Protein AF-A0A8S3INF6-F1 (afdb_monomer)

Mean predicted aligned error: 15.7 Å

Organism: NCBI:txid392030

Secondary structure (DSSP, 8-state):
-TTTTSS-EEEETTTTEEEE-PPPHHHHHHHHHHHHHHHHHHHHHHHHHH-HHHHHHHHHHHHHHHHHHGGG--------------PPPP--

Structure (mmCIF, N/CA/C/O backbone):
data_AF-A0A8S3INF6-F1
#
_entry.id   AF-A0A8S3INF6-F1
#
loop_
_atom_site.group_PDB
_atom_site.id
_atom_site.type_symbol
_atom_site.label_atom_id
_atom_site.label_alt_id
_atom_site.label_comp_id
_atom_site.label_asym_id
_atom_site.label_entity_id
_atom_site.label_seq_id
_atom_site.pdbx_PDB_ins_code
_atom_site.Cartn_x
_atom_site.Cartn_y
_atom_site.Cartn_z
_atom_site.occupancy
_atom_site.B_iso_or_equiv
_atom_site.auth_seq_id
_atom_site.auth_comp_id
_atom_site.auth_asym_id
_atom_site.auth_atom_id
_atom_site.pdbx_PDB_model_num
ATOM 1 N N . MET A 1 1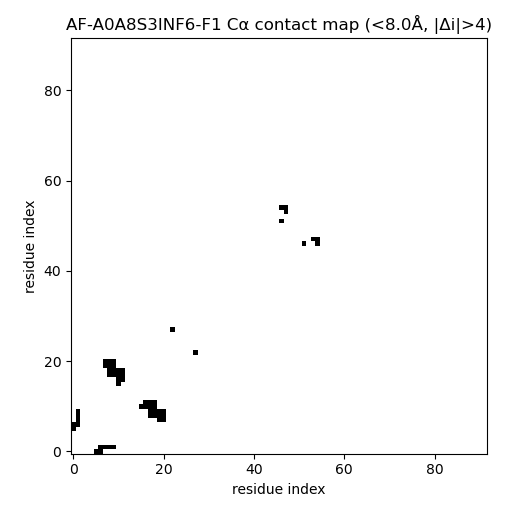 ? -22.400 -10.425 18.018 1.00 82.44 1 MET A N 1
ATOM 2 C CA . MET A 1 1 ? -21.240 -9.983 17.194 1.00 82.44 1 MET A CA 1
ATOM 3 C C . MET A 1 1 ? -20.114 -9.403 18.050 1.00 82.44 1 MET A C 1
ATOM 5 O O . MET A 1 1 ? -19.118 -10.091 18.207 1.00 82.44 1 MET A O 1
ATOM 9 N N . ILE A 1 2 ? -20.259 -8.203 18.634 1.00 86.44 2 ILE A N 1
ATOM 10 C CA . ILE A 1 2 ? -19.209 -7.591 19.483 1.00 86.44 2 ILE A CA 1
ATOM 11 C C . ILE A 1 2 ? -19.055 -8.345 20.811 1.00 86.44 2 ILE A C 1
ATOM 13 O O . ILE A 1 2 ? -17.963 -8.773 21.158 1.00 86.44 2 ILE A O 1
ATOM 17 N N . SER A 1 3 ? -20.167 -8.611 21.502 1.00 85.00 3 SER A N 1
ATOM 18 C CA . SER A 1 3 ? -20.208 -9.412 22.739 1.00 85.00 3 SER A CA 1
ATOM 19 C C . SER A 1 3 ? -19.784 -10.873 22.551 1.00 85.00 3 SER A C 1
ATOM 21 O O . SER A 1 3 ? -19.313 -11.509 23.483 1.00 85.00 3 SER A O 1
ATOM 23 N N . GLU A 1 4 ? -19.929 -11.398 21.335 1.00 90.31 4 GLU A N 1
ATOM 24 C CA . GLU A 1 4 ? -19.462 -12.734 20.941 1.00 90.31 4 GLU A CA 1
ATOM 25 C C . GLU A 1 4 ? -17.978 -12.740 20.526 1.00 90.31 4 GLU A C 1
ATOM 27 O O . GLU A 1 4 ? -17.475 -13.775 20.101 1.00 90.31 4 GLU A O 1
ATOM 32 N N . GLY A 1 5 ? -17.283 -11.594 20.562 1.00 82.38 5 GLY A N 1
ATOM 33 C CA . GLY A 1 5 ? -15.875 -11.472 20.162 1.00 82.38 5 GLY A CA 1
ATOM 34 C C . GLY A 1 5 ? -15.613 -11.628 18.658 1.00 82.38 5 GLY A C 1
ATOM 35 O O . GLY A 1 5 ? -14.467 -11.722 18.233 1.00 82.38 5 GLY A O 1
ATOM 36 N N . ARG A 1 6 ? -16.663 -11.655 17.833 1.00 88.75 6 ARG A N 1
ATOM 37 C CA . ARG A 1 6 ? -16.583 -11.854 16.372 1.00 88.75 6 ARG A CA 1
ATOM 38 C C . ARG A 1 6 ? -16.448 -10.547 15.590 1.00 88.75 6 ARG A C 1
ATOM 40 O O . ARG A 1 6 ? -16.311 -10.575 14.372 1.00 88.75 6 ARG A O 1
ATOM 47 N N . LEU A 1 7 ? -16.542 -9.412 16.275 1.00 85.75 7 LEU A N 1
ATOM 48 C CA . LEU A 1 7 ? -16.429 -8.077 15.708 1.00 85.75 7 LEU A CA 1
ATOM 49 C C . LEU A 1 7 ? -15.732 -7.173 16.725 1.00 85.75 7 LEU A C 1
ATOM 51 O O . LEU A 1 7 ? -16.227 -7.014 17.838 1.00 85.75 7 LEU A O 1
ATOM 55 N N . SER A 1 8 ? -14.615 -6.569 16.333 1.00 86.44 8 SER A N 1
ATOM 56 C CA . SER A 1 8 ? -13.881 -5.629 17.179 1.00 86.44 8 SER A CA 1
ATOM 57 C C . SER A 1 8 ? -14.432 -4.214 17.014 1.00 86.44 8 SER A C 1
ATOM 59 O O . SER A 1 8 ? -14.370 -3.630 15.931 1.00 86.44 8 SER A O 1
ATOM 61 N N . GLY A 1 9 ? -14.982 -3.656 18.087 1.00 88.50 9 GLY A N 1
ATOM 62 C CA . GLY A 1 9 ? -15.581 -2.325 18.089 1.00 88.50 9 GLY A CA 1
ATOM 63 C C . GLY A 1 9 ? -16.378 -2.053 19.361 1.00 88.50 9 GLY A C 1
ATOM 64 O O . GLY A 1 9 ? -16.508 -2.932 20.213 1.00 88.50 9 GLY A O 1
ATOM 65 N N . PHE A 1 10 ? -16.924 -0.847 19.486 1.00 89.25 10 PHE A N 1
ATOM 66 C CA . PHE A 1 10 ? -17.787 -0.456 20.601 1.00 89.25 10 PHE A CA 1
ATOM 67 C C . PHE A 1 10 ? -18.912 0.475 20.137 1.00 89.25 10 PHE A C 1
ATOM 69 O O . PHE A 1 10 ? -18.808 1.134 19.104 1.00 89.25 10 PHE A O 1
ATOM 76 N N . VAL A 1 11 ? -20.006 0.502 20.899 1.00 91.56 11 VAL A N 1
ATOM 77 C CA . VAL A 1 11 ? -21.169 1.360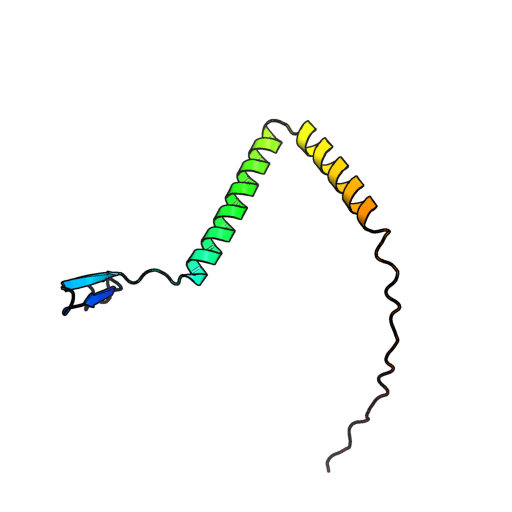 20.639 1.00 91.56 11 VAL A CA 1
ATOM 78 C C . VAL A 1 11 ? -21.083 2.582 21.544 1.00 91.56 11 VAL A C 1
ATOM 80 O O . VAL A 1 11 ? -21.095 2.427 22.767 1.00 91.56 11 VAL A O 1
ATOM 83 N N . ASP A 1 12 ? -21.032 3.772 20.952 1.00 91.94 12 ASP A N 1
ATOM 84 C CA . ASP A 1 12 ? -21.248 5.026 21.665 1.00 91.94 12 ASP A CA 1
ATOM 85 C C . ASP A 1 12 ? -22.754 5.313 21.722 1.00 91.94 12 ASP A C 1
ATOM 87 O O . ASP A 1 12 ? -23.412 5.538 20.704 1.00 91.94 12 ASP A O 1
ATOM 91 N N . GLN A 1 13 ? -23.319 5.261 22.928 1.00 90.81 13 GLN A N 1
ATOM 92 C CA . GLN A 1 13 ? -24.752 5.470 23.153 1.00 90.81 13 GLN A CA 1
ATOM 93 C C . GLN A 1 13 ? -25.132 6.948 23.308 1.00 90.81 13 GLN A C 1
ATOM 95 O O . GLN A 1 13 ? -26.312 7.271 23.193 1.00 90.81 13 GLN A O 1
ATOM 100 N N . ILE A 1 14 ? -24.168 7.839 23.561 1.00 94.12 14 ILE A N 1
ATOM 101 C CA . ILE A 1 14 ? -24.411 9.283 23.674 1.00 94.12 14 ILE A CA 1
ATOM 102 C C . ILE A 1 14 ? -24.552 9.864 22.269 1.00 94.12 14 ILE A C 1
ATOM 104 O O . ILE A 1 14 ? -25.506 10.587 21.983 1.00 94.12 14 ILE A O 1
ATOM 108 N N . GLU A 1 15 ? -23.640 9.486 21.376 1.00 90.94 15 GLU A N 1
ATOM 109 C CA . GLU A 1 15 ? -23.635 9.953 19.988 1.00 90.94 15 GLU A CA 1
ATOM 110 C C . GLU A 1 15 ? -24.464 9.055 19.054 1.00 90.94 15 GLU A C 1
ATOM 112 O O . GLU A 1 15 ? -24.731 9.425 17.913 1.00 90.94 15 GLU A O 1
ATOM 117 N N . SER A 1 16 ? -24.930 7.895 19.537 1.00 90.56 16 SER A N 1
ATOM 118 C CA . SER A 1 16 ? -25.628 6.873 18.737 1.00 90.56 16 SER A CA 1
ATOM 119 C C . SER A 1 16 ? -24.804 6.391 17.530 1.00 90.56 16 SER A C 1
ATOM 121 O O . SER A 1 16 ? -25.351 6.113 16.459 1.00 90.56 16 SER A O 1
ATOM 123 N N . VAL A 1 17 ? -23.483 6.273 17.705 1.00 93.00 17 VAL A N 1
ATOM 124 C CA . VAL A 1 17 ? -22.521 5.864 16.668 1.00 93.00 17 VAL A CA 1
ATOM 125 C C . VAL A 1 17 ? -21.861 4.533 17.035 1.00 93.00 17 VAL A C 1
ATOM 127 O O . VAL A 1 17 ? -21.617 4.217 18.198 1.00 93.00 17 VAL A O 1
ATOM 130 N N . LEU A 1 18 ? -21.560 3.726 16.017 1.00 90.44 18 LEU A N 1
ATOM 131 C CA . LEU A 1 18 ? -20.796 2.489 16.153 1.00 90.44 18 LEU A CA 1
ATOM 132 C C . LEU A 1 18 ? -19.344 2.717 15.717 1.00 90.44 18 LEU A C 1
ATOM 134 O O . LEU A 1 18 ? -19.083 3.018 14.551 1.00 90.44 18 LEU A O 1
ATOM 138 N N . HIS A 1 19 ? -18.400 2.501 16.629 1.00 89.25 19 HIS A N 1
ATOM 139 C CA . HIS A 1 19 ? -16.972 2.550 16.339 1.00 89.25 19 HIS A CA 1
ATOM 140 C C . HIS A 1 19 ? -16.453 1.151 16.029 1.00 89.25 19 HIS A C 1
ATOM 142 O O . HIS A 1 19 ? -16.498 0.253 16.870 1.00 89.25 19 HIS A O 1
ATOM 148 N N . PHE A 1 20 ? -15.903 0.969 14.833 1.00 89.56 20 PHE A N 1
ATOM 149 C CA . PHE A 1 20 ? -15.114 -0.215 14.512 1.00 89.56 20 PHE A CA 1
ATOM 150 C C . PHE A 1 20 ? -13.678 0.010 14.961 1.00 89.56 20 PHE A C 1
ATOM 152 O O . PHE A 1 20 ? -13.117 1.088 14.748 1.00 89.56 20 PHE A O 1
ATOM 159 N N . GLN A 1 21 ? -13.070 -1.002 15.574 1.00 79.56 21 GLN A N 1
ATOM 160 C CA . GLN A 1 21 ? -11.665 -0.912 15.940 1.00 79.56 21 GLN A CA 1
ATOM 161 C C . GLN A 1 21 ? -10.830 -0.891 14.655 1.00 79.56 21 GLN A C 1
ATOM 163 O O . GLN A 1 21 ? -10.710 -1.900 13.958 1.00 79.56 21 GLN A O 1
ATOM 168 N N . ALA A 1 22 ? -10.276 0.276 14.325 1.00 72.31 22 ALA A N 1
ATOM 169 C CA . ALA A 1 22 ? -9.274 0.386 13.277 1.00 72.31 22 ALA A CA 1
ATOM 170 C C . ALA A 1 22 ? -8.029 -0.406 13.698 1.00 72.31 22 ALA A C 1
ATOM 172 O O . ALA A 1 22 ? -7.677 -0.446 14.879 1.00 72.31 22 ALA A O 1
ATOM 173 N N . SER A 1 23 ? -7.368 -1.052 12.737 1.00 68.00 23 SER A N 1
ATOM 174 C CA . SER A 1 23 ? -6.078 -1.693 13.003 1.00 68.00 23 SER A CA 1
ATOM 175 C C . SER A 1 23 ? -5.086 -0.648 13.518 1.00 68.00 23 SER A C 1
ATOM 177 O O . SER A 1 23 ? -5.176 0.526 13.160 1.00 68.00 23 SER A O 1
ATOM 179 N N . GLU A 1 24 ? -4.146 -1.083 14.351 1.00 80.75 24 GLU A N 1
ATOM 180 C CA . GLU A 1 24 ? -3.121 -0.226 14.940 1.00 80.75 24 GLU A CA 1
ATOM 181 C C . GLU A 1 24 ? -2.435 0.643 13.871 1.00 80.75 24 GLU A C 1
ATOM 183 O O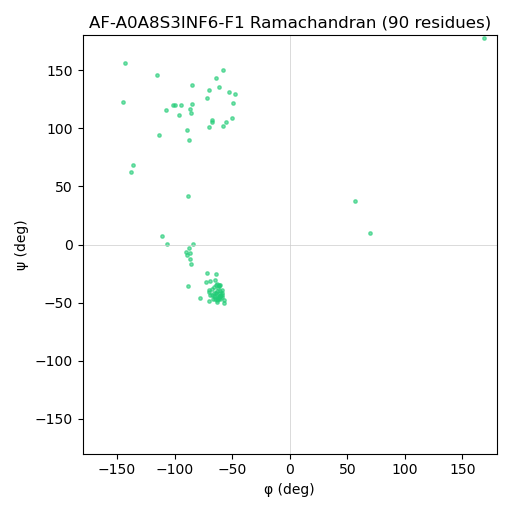 . GLU A 1 24 ? -1.902 0.132 12.884 1.00 80.75 24 GLU A O 1
ATOM 188 N N . GLN A 1 25 ? -2.497 1.968 14.044 1.00 81.25 25 GLN A N 1
ATOM 189 C CA . GLN A 1 25 ? -2.089 2.935 13.019 1.00 81.25 25 GLN A CA 1
ATOM 190 C C . GLN A 1 25 ? -0.608 2.802 12.640 1.00 81.25 25 GLN A C 1
ATOM 192 O O . GLN A 1 25 ? -0.274 2.957 11.467 1.00 81.25 25 GLN A O 1
ATOM 197 N N . LEU A 1 26 ? 0.261 2.460 13.600 1.00 85.44 26 LEU A N 1
ATOM 198 C CA . LEU A 1 26 ? 1.682 2.207 13.342 1.00 85.44 26 LEU A CA 1
ATOM 199 C C . LEU A 1 26 ? 1.873 0.954 12.481 1.00 85.44 26 LEU A C 1
ATOM 201 O O . LEU A 1 26 ? 2.531 1.018 11.450 1.00 85.44 26 LEU A O 1
ATOM 205 N N . ALA A 1 27 ? 1.200 -0.149 12.815 1.00 86.25 27 ALA A N 1
ATOM 206 C CA . ALA A 1 27 ? 1.265 -1.367 12.010 1.00 86.25 27 ALA A CA 1
ATOM 207 C C . ALA A 1 27 ? 0.695 -1.161 10.591 1.00 86.25 27 ALA A C 1
ATOM 209 O O . ALA A 1 27 ? 1.174 -1.755 9.624 1.00 86.25 27 ALA A O 1
ATOM 210 N N . GLN A 1 28 ? -0.330 -0.314 10.432 1.00 87.62 28 GLN A N 1
ATOM 211 C CA . GLN A 1 28 ? -0.818 0.080 9.106 1.00 87.62 28 GLN A CA 1
ATOM 212 C C . GLN A 1 28 ? 0.198 0.940 8.349 1.00 87.62 28 GLN A C 1
ATOM 214 O O . GLN A 1 28 ? 0.332 0.786 7.136 1.00 87.62 28 GLN A O 1
ATOM 219 N N . TRP A 1 29 ? 0.895 1.842 9.037 1.00 92.06 29 TRP A N 1
ATOM 220 C CA . TRP A 1 29 ? 1.946 2.663 8.446 1.00 92.06 29 TRP A CA 1
ATOM 221 C C . TRP A 1 29 ? 3.108 1.803 7.940 1.00 92.06 29 TRP A C 1
ATOM 223 O O . TRP A 1 29 ? 3.459 1.921 6.764 1.00 92.06 29 TRP A O 1
ATOM 233 N N . ASP A 1 30 ? 3.593 0.858 8.749 1.00 92.12 30 ASP A N 1
ATOM 234 C CA . ASP A 1 30 ? 4.646 -0.086 8.350 1.00 92.12 30 ASP A CA 1
ATOM 235 C C . ASP A 1 30 ? 4.239 -0.885 7.105 1.00 92.12 30 ASP A C 1
ATOM 237 O O . ASP A 1 30 ? 4.965 -0.922 6.109 1.00 92.12 30 ASP A O 1
ATOM 241 N N . ARG A 1 31 ? 3.017 -1.438 7.093 1.00 93.31 31 ARG A N 1
ATOM 242 C CA . ARG A 1 31 ? 2.482 -2.167 5.927 1.00 93.31 31 ARG A CA 1
ATOM 243 C C . ARG A 1 31 ? 2.391 -1.304 4.674 1.00 93.31 31 ARG A C 1
ATOM 245 O O . ARG A 1 31 ? 2.548 -1.806 3.562 1.00 93.31 31 ARG A O 1
ATOM 252 N N . ARG A 1 32 ? 2.090 -0.012 4.821 1.00 94.19 32 ARG A N 1
ATOM 253 C CA . ARG A 1 32 ? 2.024 0.912 3.681 1.00 94.19 32 ARG A CA 1
ATOM 254 C C . ARG A 1 32 ? 3.409 1.191 3.114 1.00 94.19 32 ARG A C 1
ATOM 256 O O . ARG A 1 32 ? 3.532 1.240 1.892 1.00 94.19 32 ARG A O 1
ATOM 263 N N . ILE A 1 33 ? 4.423 1.337 3.964 1.00 95.81 33 ILE A N 1
ATOM 264 C CA . ILE A 1 33 ? 5.817 1.486 3.526 1.00 95.81 33 ILE A CA 1
ATOM 265 C C . ILE A 1 33 ? 6.269 0.226 2.796 1.00 95.81 33 ILE A C 1
ATOM 267 O O . ILE A 1 33 ? 6.747 0.318 1.668 1.00 95.81 33 ILE A O 1
ATOM 271 N N . GLU A 1 34 ? 6.041 -0.946 3.389 1.00 96.81 34 GLU A N 1
ATOM 272 C CA . GLU A 1 34 ? 6.386 -2.227 2.771 1.00 96.81 34 GLU A CA 1
ATOM 273 C C . GLU A 1 34 ? 5.711 -2.382 1.401 1.00 96.81 34 GLU A C 1
ATOM 275 O O . GLU A 1 34 ? 6.375 -2.637 0.395 1.00 96.81 34 GLU A O 1
ATOM 280 N N . SER A 1 35 ? 4.396 -2.148 1.332 1.00 96.88 35 SER A N 1
ATOM 281 C CA . SER A 1 35 ? 3.646 -2.227 0.078 1.00 96.88 35 SER A CA 1
ATOM 282 C C . SER A 1 35 ? 4.173 -1.258 -0.978 1.00 96.88 35 SER A C 1
ATOM 284 O O . SER A 1 35 ? 4.239 -1.611 -2.157 1.00 96.88 35 SER A O 1
ATOM 286 N N . PHE A 1 36 ? 4.559 -0.048 -0.576 1.00 97.38 36 PHE A N 1
ATOM 287 C CA . PHE A 1 36 ? 5.140 0.933 -1.481 1.00 97.38 36 PHE A CA 1
ATOM 288 C C . PHE A 1 36 ? 6.490 0.458 -2.030 1.00 97.38 36 PHE A C 1
ATOM 290 O O . PHE A 1 36 ? 6.687 0.474 -3.244 1.00 97.38 36 PHE A O 1
ATOM 297 N N . CYS A 1 37 ? 7.385 -0.040 -1.174 1.00 97.19 37 CYS A N 1
ATOM 298 C CA . CYS A 1 37 ? 8.673 -0.591 -1.599 1.00 97.19 37 CYS A CA 1
ATOM 299 C C . CYS A 1 37 ? 8.497 -1.755 -2.583 1.00 97.19 37 CYS A C 1
ATOM 301 O O . CYS A 1 37 ? 9.162 -1.801 -3.617 1.00 97.19 37 CYS A O 1
ATOM 303 N N . VAL A 1 38 ? 7.548 -2.655 -2.312 1.00 97.50 38 VAL A N 1
ATOM 304 C CA . VAL A 1 38 ? 7.213 -3.757 -3.224 1.00 97.50 38 VAL A CA 1
ATOM 305 C C . VAL A 1 38 ? 6.725 -3.229 -4.575 1.00 97.50 38 VAL A C 1
ATOM 307 O O . VAL A 1 38 ? 7.161 -3.721 -5.614 1.00 97.50 38 VAL A O 1
ATOM 310 N N . GLN A 1 39 ? 5.856 -2.216 -4.591 1.00 97.62 39 GLN A N 1
ATOM 311 C CA . GLN A 1 39 ? 5.363 -1.622 -5.839 1.00 97.62 39 GLN A CA 1
ATOM 312 C C . GLN A 1 39 ? 6.478 -0.954 -6.646 1.00 97.62 39 GLN A C 1
ATOM 314 O O . GLN A 1 39 ? 6.531 -1.122 -7.864 1.00 97.62 39 GLN A O 1
ATOM 319 N N . VAL A 1 40 ? 7.386 -0.235 -5.985 1.00 97.38 40 VAL A N 1
ATOM 320 C CA . VAL A 1 40 ? 8.547 0.381 -6.641 1.00 97.38 40 VAL A CA 1
ATOM 321 C C 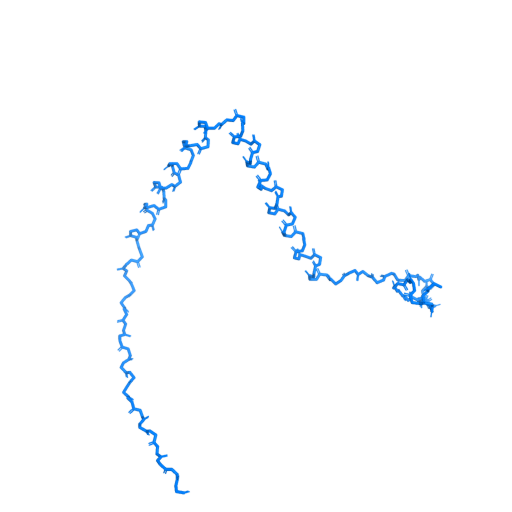. VAL A 1 40 ? 9.435 -0.687 -7.277 1.00 97.38 40 VAL A C 1
ATOM 323 O O . VAL A 1 40 ? 9.782 -0.557 -8.450 1.00 97.38 40 VAL A O 1
ATOM 326 N N . ASN A 1 41 ? 9.725 -1.773 -6.558 1.00 96.00 41 ASN A N 1
ATOM 327 C CA . ASN A 1 41 ? 10.505 -2.888 -7.099 1.00 96.00 41 ASN A CA 1
ATOM 328 C C . ASN A 1 41 ? 9.820 -3.515 -8.319 1.00 96.00 41 ASN A C 1
ATOM 330 O O . ASN A 1 41 ? 10.450 -3.688 -9.353 1.00 96.00 41 ASN A O 1
ATOM 334 N N . GLN A 1 42 ? 8.507 -3.745 -8.264 1.00 96.88 42 GLN A N 1
ATOM 335 C CA . GLN A 1 42 ? 7.764 -4.273 -9.414 1.00 96.88 42 GLN A CA 1
ATOM 336 C C . GLN A 1 42 ? 7.807 -3.347 -10.635 1.00 96.88 42 GLN A C 1
ATOM 338 O O . GLN A 1 42 ? 7.803 -3.819 -11.773 1.00 96.88 42 GLN A O 1
ATOM 343 N N . VAL A 1 43 ? 7.788 -2.027 -10.430 1.00 95.62 43 VAL A N 1
ATOM 344 C CA . VAL A 1 43 ? 7.940 -1.061 -11.526 1.00 95.62 43 VAL A CA 1
ATOM 345 C C . VAL A 1 43 ? 9.353 -1.134 -12.097 1.00 95.62 43 VAL A C 1
ATOM 347 O O . VAL A 1 43 ? 9.501 -1.165 -13.318 1.00 95.62 43 VAL A O 1
ATOM 350 N N . LEU A 1 44 ? 10.371 -1.218 -11.240 1.00 92.25 44 LEU A N 1
ATOM 351 C CA . LEU A 1 44 ? 11.760 -1.364 -11.663 1.00 92.25 44 LEU A CA 1
ATOM 352 C C . LEU A 1 44 ? 11.969 -2.649 -12.477 1.00 92.25 44 LEU A C 1
ATOM 354 O O . LEU A 1 44 ? 12.520 -2.580 -13.574 1.00 92.25 44 LEU A O 1
ATOM 358 N N . ASP A 1 45 ? 11.444 -3.782 -12.008 1.00 94.25 45 ASP A N 1
ATOM 359 C CA . ASP A 1 45 ? 11.517 -5.073 -12.701 1.00 94.25 45 ASP A CA 1
ATOM 360 C C . ASP A 1 45 ? 10.876 -4.997 -14.094 1.00 94.25 45 ASP A C 1
ATOM 362 O O . ASP A 1 45 ? 11.424 -5.494 -15.081 1.00 94.25 45 ASP A O 1
ATOM 366 N N . LYS A 1 46 ? 9.724 -4.319 -14.207 1.00 95.06 46 LYS A N 1
ATOM 367 C CA . LYS A 1 46 ? 9.055 -4.092 -15.498 1.00 95.06 46 LYS A CA 1
ATOM 368 C C . LYS A 1 46 ? 9.900 -3.237 -16.435 1.00 95.06 46 LYS A C 1
ATOM 370 O O . LYS A 1 46 ? 9.973 -3.539 -17.624 1.00 95.06 46 LYS A O 1
ATOM 375 N N . ILE A 1 47 ? 10.533 -2.182 -15.924 1.00 92.25 47 ILE A N 1
ATOM 376 C CA . ILE A 1 47 ? 11.409 -1.324 -16.731 1.00 92.25 47 ILE A CA 1
ATOM 377 C C . ILE A 1 47 ? 12.624 -2.121 -17.208 1.00 92.25 47 ILE A C 1
ATOM 379 O O . ILE A 1 47 ? 12.945 -2.074 -18.394 1.00 92.25 47 ILE A O 1
ATOM 383 N N . GLN A 1 48 ? 13.249 -2.903 -16.3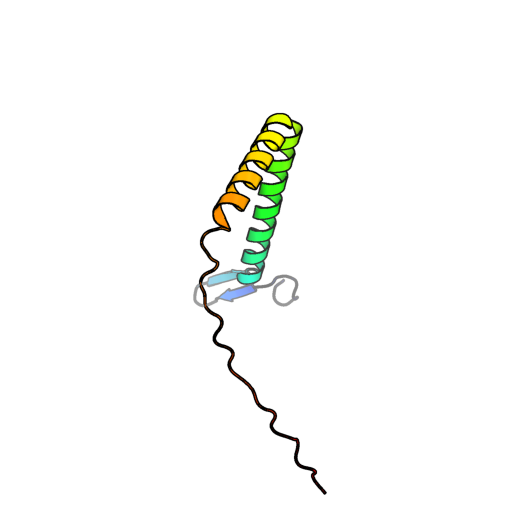28 1.00 92.56 48 GLN A N 1
ATOM 384 C CA . GLN A 1 48 ? 14.398 -3.738 -16.672 1.00 92.56 48 GLN A CA 1
ATOM 385 C C . GLN A 1 48 ? 14.050 -4.798 -17.723 1.00 92.56 48 GLN A C 1
ATOM 387 O O . GLN A 1 48 ? 14.852 -5.052 -18.621 1.00 92.56 48 GLN A O 1
ATOM 392 N N . ALA A 1 49 ? 12.851 -5.382 -17.652 1.00 91.6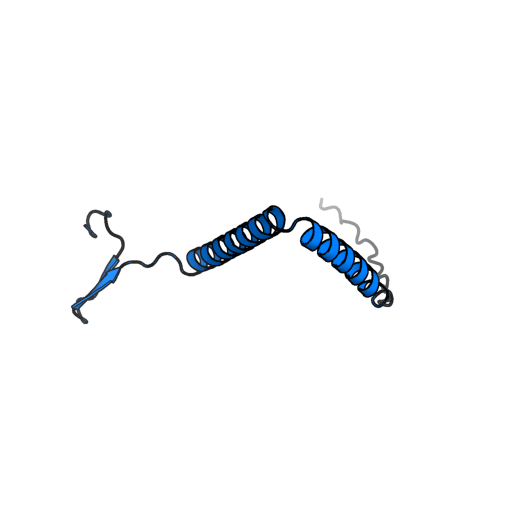2 49 ALA A N 1
ATOM 393 C CA . ALA A 1 49 ? 12.387 -6.359 -18.632 1.00 91.62 49 ALA A CA 1
ATOM 394 C C . ALA A 1 49 ? 12.194 -5.758 -20.038 1.00 91.62 49 ALA A C 1
ATOM 396 O O . ALA A 1 49 ? 12.468 -6.431 -21.030 1.00 91.62 49 ALA A O 1
ATOM 397 N N . VAL A 1 50 ? 11.726 -4.508 -20.139 1.00 94.25 50 VAL A N 1
ATOM 398 C CA . VAL A 1 50 ? 11.457 -3.849 -21.433 1.00 94.25 50 VAL A CA 1
ATOM 399 C C . VAL A 1 50 ? 12.699 -3.131 -21.978 1.00 94.25 50 VAL A C 1
ATOM 401 O O . VAL A 1 50 ? 12.925 -3.120 -23.188 1.00 94.25 50 VAL A O 1
ATOM 404 N N . HIS A 1 51 ? 13.524 -2.552 -21.105 1.00 90.56 51 HIS A N 1
ATOM 405 C CA . HIS A 1 51 ? 14.674 -1.722 -21.471 1.00 90.56 51 HIS A CA 1
ATOM 406 C C . HIS A 1 51 ? 15.926 -2.053 -20.635 1.00 90.56 51 HIS A C 1
ATOM 408 O O . HIS A 1 51 ? 16.401 -1.218 -19.858 1.00 90.56 51 HIS A O 1
ATOM 414 N N . PRO A 1 52 ? 16.523 -3.245 -20.820 1.00 87.62 52 PRO A N 1
ATOM 415 C CA . PRO A 1 52 ? 17.681 -3.672 -20.033 1.00 87.62 52 PRO A CA 1
ATOM 416 C C . PRO A 1 52 ? 18.923 -2.794 -20.261 1.00 87.62 52 PRO A C 1
ATOM 418 O O . PRO A 1 52 ? 19.671 -2.530 -19.322 1.00 87.62 52 PRO A O 1
ATOM 421 N N . GLU A 1 53 ? 19.122 -2.288 -21.482 1.00 88.19 53 GLU A N 1
ATOM 422 C CA . GLU A 1 53 ? 20.250 -1.410 -21.833 1.00 88.19 53 GLU A CA 1
ATOM 423 C C . GLU A 1 53 ? 20.210 -0.081 -21.056 1.00 88.19 53 GLU A C 1
ATOM 425 O O . GLU A 1 53 ? 21.232 0.400 -20.565 1.00 88.19 53 GLU A O 1
ATOM 430 N N . TRP A 1 54 ? 19.013 0.492 -20.878 1.00 89.56 54 TRP A N 1
ATOM 431 C CA . TRP A 1 54 ? 18.833 1.717 -20.099 1.00 89.56 54 TRP A CA 1
ATOM 432 C C . TRP A 1 54 ? 19.162 1.491 -18.619 1.00 89.56 54 TRP A C 1
ATOM 434 O O . TRP A 1 54 ? 19.845 2.320 -18.014 1.00 89.56 54 TRP A O 1
ATOM 444 N N . CYS A 1 55 ? 18.747 0.355 -18.047 1.00 86.31 55 CYS A N 1
ATOM 445 C CA . CYS A 1 55 ? 19.078 -0.006 -16.668 1.00 86.31 55 CYS A CA 1
ATOM 446 C C . CYS A 1 55 ? 20.591 -0.170 -16.470 1.00 86.31 55 CYS A C 1
ATOM 448 O O . CYS A 1 55 ? 21.132 0.390 -15.518 1.00 86.31 55 CYS A O 1
ATOM 450 N N . GLN A 1 56 ? 21.286 -0.854 -17.387 1.00 87.06 56 GLN A N 1
ATOM 451 C CA . GLN A 1 56 ? 22.745 -1.030 -17.323 1.00 87.06 56 GLN A CA 1
ATOM 452 C C . GLN A 1 56 ? 23.488 0.306 -17.398 1.00 87.06 56 GLN A C 1
ATOM 454 O O . GLN A 1 56 ? 24.358 0.584 -16.573 1.00 87.06 56 GLN A O 1
ATOM 459 N N . LYS A 1 57 ? 23.102 1.170 -18.344 1.00 89.00 57 LYS A N 1
ATOM 460 C CA . LYS A 1 57 ? 23.671 2.516 -18.469 1.00 89.00 57 LYS A CA 1
ATOM 461 C C . LYS A 1 57 ? 23.438 3.351 -17.208 1.00 89.00 57 LYS A C 1
ATOM 463 O O . LYS A 1 57 ? 24.331 4.064 -16.766 1.00 89.00 57 LYS A O 1
ATOM 468 N N . THR A 1 58 ? 22.241 3.270 -16.633 1.00 87.88 58 THR A N 1
ATOM 469 C CA . THR A 1 58 ? 21.879 4.045 -15.442 1.00 87.88 58 THR A CA 1
ATOM 470 C C . THR A 1 58 ? 22.622 3.549 -14.201 1.00 87.88 58 THR A C 1
ATOM 472 O O . THR A 1 58 ? 23.117 4.378 -13.445 1.00 87.88 58 THR A O 1
ATOM 475 N N . MET A 1 59 ? 22.781 2.233 -14.017 1.00 84.69 59 MET A N 1
ATOM 476 C CA . MET A 1 59 ? 23.587 1.669 -12.924 1.00 84.69 59 MET A CA 1
ATOM 477 C C . MET A 1 59 ? 25.056 2.097 -13.016 1.00 84.69 59 MET A C 1
ATOM 479 O O . MET A 1 59 ? 25.602 2.567 -12.023 1.00 84.69 59 MET A O 1
ATOM 483 N N . ALA A 1 60 ? 25.656 2.052 -14.210 1.00 83.88 60 ALA A N 1
ATOM 484 C CA . ALA A 1 60 ? 27.036 2.500 -14.415 1.00 83.88 60 ALA A CA 1
ATOM 485 C C . ALA A 1 60 ? 27.234 3.991 -14.065 1.00 83.88 60 ALA A C 1
ATOM 487 O O . ALA A 1 60 ? 28.219 4.364 -13.433 1.00 83.88 60 ALA A O 1
ATOM 488 N N . LEU A 1 61 ? 26.268 4.849 -14.417 1.00 85.88 61 LEU A N 1
ATOM 489 C CA . LEU A 1 61 ? 26.295 6.273 -14.053 1.00 85.88 61 LEU A CA 1
ATOM 490 C C . LEU A 1 61 ? 26.094 6.509 -12.548 1.00 85.88 61 LEU A C 1
ATOM 492 O O . LEU A 1 61 ? 26.596 7.494 -12.008 1.00 85.88 61 LEU A O 1
ATOM 496 N N . VAL A 1 62 ? 25.326 5.651 -11.870 1.00 85.38 62 VAL A N 1
ATOM 497 C CA . VAL A 1 62 ? 25.140 5.720 -10.413 1.00 85.38 62 VAL A CA 1
ATOM 498 C C . VAL A 1 62 ? 26.434 5.335 -9.696 1.00 85.38 62 VAL A 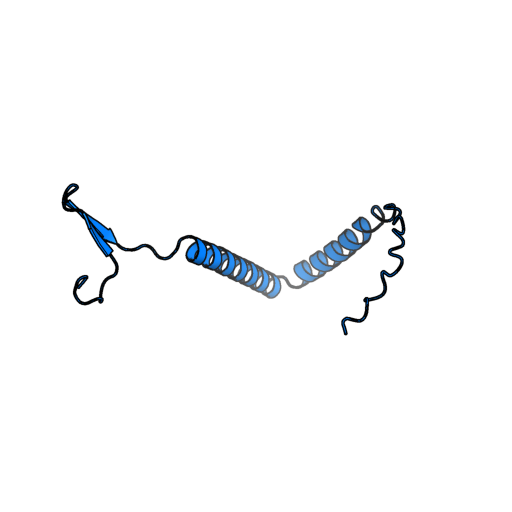C 1
ATOM 500 O O . VAL A 1 62 ? 26.835 6.047 -8.780 1.00 85.38 62 VAL A O 1
ATOM 503 N N . GLU A 1 63 ? 27.126 4.285 -10.140 1.00 77.88 63 GLU A N 1
ATOM 504 C CA . GLU A 1 63 ? 28.421 3.867 -9.580 1.00 77.88 63 GLU A CA 1
ATOM 505 C C . GLU A 1 63 ? 29.494 4.957 -9.718 1.00 77.88 63 GLU A C 1
ATOM 507 O O . GLU A 1 63 ? 30.176 5.283 -8.743 1.00 77.88 63 GLU A O 1
ATOM 512 N N . GLU A 1 64 ? 29.585 5.596 -10.888 1.00 75.50 64 GLU A N 1
ATOM 513 C CA . GLU A 1 64 ? 30.501 6.719 -11.121 1.00 75.50 64 GLU A CA 1
ATOM 514 C C . GLU A 1 64 ? 30.228 7.880 -10.147 1.00 75.50 64 GLU A C 1
ATOM 516 O O . GLU A 1 64 ? 31.145 8.403 -9.511 1.00 75.50 64 GLU A O 1
ATOM 521 N N . LYS A 1 65 ? 28.955 8.240 -9.948 1.00 70.19 65 LYS A N 1
ATOM 522 C CA . LYS A 1 65 ? 28.563 9.345 -9.059 1.00 70.19 65 LYS A CA 1
ATOM 523 C C . LYS A 1 65 ? 28.720 9.033 -7.574 1.00 70.19 65 LYS A C 1
ATOM 525 O O . LYS A 1 65 ? 29.027 9.945 -6.811 1.00 70.19 65 LYS A O 1
ATOM 530 N N . ILE A 1 66 ? 28.538 7.779 -7.163 1.00 71.56 66 ILE A N 1
ATOM 531 C CA . ILE A 1 66 ? 28.789 7.355 -5.779 1.00 71.56 66 ILE A CA 1
ATOM 532 C C . ILE A 1 66 ? 30.286 7.475 -5.465 1.00 71.56 66 ILE A C 1
ATOM 534 O O . ILE A 1 66 ? 30.636 8.057 -4.443 1.00 71.56 66 ILE A O 1
ATOM 538 N N . SER A 1 67 ? 31.165 7.031 -6.373 1.00 64.94 67 SER A N 1
ATOM 539 C CA . SER A 1 67 ? 32.623 7.150 -6.195 1.00 64.94 67 SER A CA 1
ATOM 540 C C . SER A 1 67 ? 33.126 8.601 -6.180 1.00 64.94 67 SER A C 1
ATOM 542 O O . SER A 1 67 ? 34.084 8.921 -5.479 1.00 64.94 67 SER A O 1
ATOM 544 N N . ALA A 1 68 ? 32.451 9.502 -6.901 1.00 60.50 68 ALA A N 1
ATOM 545 C CA . ALA A 1 68 ? 32.788 10.922 -6.922 1.00 60.50 68 ALA A CA 1
ATOM 546 C C . ALA A 1 68 ? 32.433 11.651 -5.612 1.00 60.50 68 ALA A C 1
ATOM 548 O O . ALA A 1 68 ? 33.053 12.664 -5.309 1.00 60.50 68 ALA A O 1
ATOM 549 N N . SER A 1 69 ? 31.469 11.144 -4.834 1.00 57.72 69 SER A N 1
ATOM 550 C CA . SER A 1 69 ? 31.016 11.766 -3.581 1.00 57.72 69 SER A CA 1
ATOM 551 C C . SER A 1 69 ? 31.835 11.360 -2.348 1.00 57.72 69 SER A C 1
ATOM 553 O O . SER A 1 69 ? 31.657 11.969 -1.300 1.00 57.72 69 SER A O 1
ATOM 555 N N . THR A 1 70 ? 32.694 10.337 -2.428 1.00 54.66 70 THR A N 1
ATOM 556 C CA . THR A 1 70 ? 33.442 9.808 -1.267 1.00 54.66 70 THR A CA 1
ATOM 557 C C . THR A 1 70 ? 34.762 10.544 -0.989 1.00 54.66 70 THR A C 1
ATOM 559 O O . THR A 1 70 ? 35.379 10.297 0.037 1.00 54.66 70 THR A O 1
ATOM 562 N N . ASN A 1 71 ? 35.212 11.463 -1.851 1.00 54.03 71 ASN A N 1
ATOM 563 C CA . ASN A 1 71 ? 36.527 12.108 -1.688 1.00 54.03 71 ASN A CA 1
ATOM 564 C C . ASN A 1 71 ? 36.537 13.365 -0.792 1.00 54.03 71 ASN A C 1
ATOM 566 O O . ASN A 1 71 ? 37.614 13.910 -0.569 1.00 54.03 71 ASN A O 1
ATOM 570 N N . ASP A 1 72 ? 35.389 13.823 -0.280 1.00 53.66 72 ASP A N 1
ATOM 571 C CA . ASP A 1 72 ? 35.292 15.096 0.460 1.00 53.66 72 ASP A CA 1
ATOM 572 C C . ASP A 1 72 ? 35.102 14.950 1.992 1.00 53.66 72 ASP A C 1
ATOM 574 O O . ASP A 1 72 ? 35.058 15.966 2.680 1.00 53.66 72 ASP A O 1
ATOM 578 N N . ASP A 1 73 ? 35.045 13.730 2.555 1.00 55.59 73 ASP A N 1
ATOM 579 C CA . ASP A 1 73 ? 34.748 13.503 3.992 1.00 55.59 73 ASP A CA 1
ATOM 580 C C . ASP A 1 73 ? 35.929 12.972 4.854 1.00 55.59 73 ASP A C 1
ATOM 582 O O . ASP A 1 73 ? 35.748 12.690 6.039 1.00 55.59 73 ASP A O 1
ATOM 586 N N . ASP A 1 74 ? 37.161 12.890 4.330 1.00 49.03 74 ASP A N 1
ATOM 587 C CA . ASP A 1 74 ? 38.353 12.417 5.075 1.00 49.03 74 ASP A CA 1
ATOM 588 C C . ASP A 1 74 ? 39.110 13.533 5.851 1.00 49.03 74 ASP A C 1
ATOM 590 O O . ASP A 1 74 ? 40.340 13.558 5.898 1.00 49.03 74 ASP A O 1
ATOM 594 N N . ASP A 1 75 ? 38.398 14.458 6.509 1.00 49.72 75 ASP A N 1
ATOM 595 C CA . ASP A 1 75 ? 38.989 15.343 7.539 1.00 49.72 75 ASP A CA 1
ATOM 596 C C . ASP A 1 75 ? 38.068 15.507 8.758 1.00 49.72 75 ASP A C 1
ATOM 598 O O . ASP A 1 75 ? 37.605 16.592 9.106 1.00 49.72 75 ASP A O 1
ATOM 602 N N . ILE A 1 76 ? 37.797 14.399 9.451 1.00 51.28 76 ILE A N 1
ATOM 603 C CA . ILE A 1 76 ? 37.445 14.461 10.873 1.00 51.28 76 ILE A CA 1
ATOM 604 C C . ILE A 1 76 ? 38.569 13.779 11.641 1.00 51.28 76 ILE A C 1
ATOM 606 O O . ILE A 1 76 ? 38.588 12.562 11.822 1.00 51.28 76 ILE A O 1
ATOM 610 N N . GLY A 1 77 ? 39.523 14.595 12.093 1.00 49.72 77 GLY A N 1
ATOM 611 C CA . GLY A 1 77 ? 40.574 14.192 13.017 1.00 49.72 77 GLY A CA 1
ATOM 612 C C . GLY A 1 77 ? 39.989 13.465 14.227 1.00 49.72 77 GLY A C 1
ATOM 613 O O . GLY A 1 77 ? 39.344 14.063 15.091 1.00 49.72 77 GLY A O 1
ATOM 614 N N . VAL A 1 78 ? 40.222 12.156 14.292 1.00 51.09 78 VAL A N 1
ATOM 615 C CA . VAL A 1 78 ? 39.877 11.329 15.446 1.00 51.09 78 VAL A CA 1
ATOM 616 C C . VAL A 1 78 ? 40.819 11.714 16.584 1.00 51.09 78 VAL A C 1
ATOM 618 O O . VAL A 1 78 ? 41.977 11.306 16.622 1.00 51.09 78 VAL A O 1
ATOM 621 N N . ALA A 1 79 ? 40.329 12.526 17.520 1.00 45.09 79 ALA A N 1
ATOM 622 C CA . ALA A 1 79 ? 40.981 12.702 18.807 1.00 45.09 79 ALA A CA 1
ATOM 623 C C . ALA A 1 79 ? 40.877 11.380 19.584 1.00 45.09 79 ALA A C 1
ATOM 625 O O . ALA A 1 79 ? 39.811 11.020 20.089 1.00 45.09 79 ALA A O 1
ATOM 626 N N . GLU A 1 80 ? 41.987 10.648 19.665 1.00 44.16 80 GLU A N 1
ATOM 627 C CA . GLU A 1 80 ? 42.151 9.498 20.551 1.00 44.16 80 GLU A CA 1
ATOM 628 C C . GLU A 1 80 ? 41.847 9.916 22.000 1.00 44.16 80 GLU A C 1
ATOM 630 O O . GLU A 1 80 ? 42.645 10.582 22.661 1.00 44.16 80 GLU A O 1
ATOM 635 N N . THR A 1 81 ? 40.687 9.519 22.531 1.00 49.03 81 THR A N 1
ATOM 636 C CA . THR A 1 81 ? 40.442 9.575 23.977 1.00 49.03 81 THR A CA 1
ATOM 637 C C . THR A 1 81 ? 40.908 8.265 24.602 1.00 49.03 81 THR A C 1
ATOM 639 O O . THR A 1 81 ? 40.247 7.230 24.576 1.00 49.03 81 THR A O 1
ATOM 642 N N . ASN A 1 82 ? 42.119 8.331 25.147 1.00 46.47 82 ASN A N 1
ATOM 643 C CA . ASN A 1 82 ? 42.779 7.282 25.910 1.00 46.47 82 ASN A CA 1
ATOM 644 C C . ASN A 1 82 ? 41.911 6.887 27.127 1.00 46.47 82 ASN A C 1
ATOM 646 O O . ASN A 1 82 ? 41.879 7.593 28.13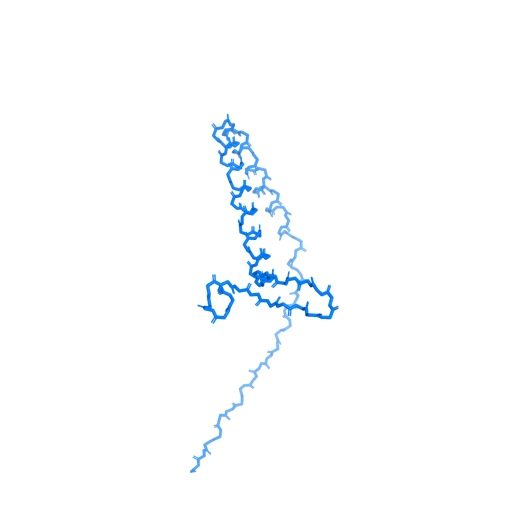6 1.00 46.47 82 ASN A O 1
ATOM 650 N N . THR A 1 83 ? 41.194 5.763 27.046 1.00 49.19 83 THR A N 1
ATOM 651 C CA . THR A 1 83 ? 40.530 5.141 28.204 1.00 49.19 83 THR A CA 1
ATOM 652 C C . THR A 1 83 ? 41.522 4.198 28.878 1.00 49.19 83 THR A C 1
ATOM 654 O O . THR A 1 83 ? 41.632 3.020 28.543 1.00 49.19 83 THR A O 1
ATOM 657 N N . THR A 1 84 ? 42.281 4.739 29.830 1.00 50.66 84 THR A N 1
ATOM 658 C CA . THR A 1 84 ? 43.137 3.953 30.724 1.00 50.66 84 THR A CA 1
ATOM 659 C C . THR A 1 84 ? 42.274 3.189 31.728 1.00 50.66 84 THR A C 1
ATOM 661 O O . THR A 1 84 ? 41.448 3.759 32.438 1.00 50.66 84 THR A O 1
ATOM 664 N N . ALA A 1 85 ? 42.501 1.878 31.762 1.00 49.03 85 ALA A N 1
ATOM 665 C CA . ALA A 1 85 ? 41.828 0.859 32.552 1.00 49.03 85 ALA A CA 1
ATOM 666 C C . ALA A 1 85 ? 41.651 1.194 34.046 1.00 49.03 85 ALA A C 1
ATOM 668 O O . ALA A 1 85 ? 42.622 1.446 34.762 1.00 49.03 85 ALA A O 1
ATOM 669 N N . VAL A 1 86 ? 40.418 1.053 34.546 1.00 54.19 86 VAL A N 1
ATOM 670 C CA . VAL A 1 86 ? 40.146 0.895 35.981 1.00 54.19 86 VAL A CA 1
ATOM 671 C C . VAL A 1 86 ? 40.016 -0.601 36.271 1.00 54.19 86 VAL A C 1
ATOM 673 O O . VAL A 1 86 ? 39.100 -1.274 35.804 1.00 54.19 86 VAL A O 1
ATOM 676 N N . LYS A 1 87 ? 41.000 -1.124 37.001 1.00 58.66 87 LYS A N 1
ATOM 677 C CA . LYS A 1 87 ? 41.125 -2.509 37.472 1.00 58.66 87 LYS A CA 1
ATOM 678 C C . LYS A 1 87 ? 39.946 -2.878 38.398 1.00 58.66 87 LYS A C 1
ATOM 680 O O . LYS A 1 87 ? 39.633 -2.071 39.273 1.00 58.66 87 LYS A O 1
ATOM 685 N N . PRO A 1 88 ? 39.314 -4.061 38.272 1.00 56.72 88 PRO A N 1
ATOM 686 C CA . PRO A 1 88 ? 38.267 -4.472 39.203 1.00 56.72 88 PRO A CA 1
ATOM 687 C C . PRO A 1 88 ? 38.877 -4.791 40.575 1.00 56.72 88 PRO A C 1
ATOM 689 O O . PRO A 1 88 ? 39.910 -5.453 40.678 1.00 56.72 88 PRO A O 1
ATOM 692 N N . MET A 1 89 ? 38.246 -4.254 41.616 1.00 51.72 89 MET A N 1
ATOM 693 C CA . MET A 1 89 ? 38.602 -4.433 43.019 1.00 51.72 89 MET A CA 1
ATOM 694 C C . MET A 1 89 ? 37.954 -5.734 43.514 1.00 51.72 89 MET A C 1
ATOM 696 O O . MET A 1 89 ? 36.738 -5.883 43.419 1.00 51.72 89 MET A O 1
ATOM 700 N N . ASP A 1 90 ? 38.783 -6.671 43.979 1.00 47.66 90 ASP A N 1
ATOM 701 C CA . ASP A 1 90 ? 38.386 -7.911 44.657 1.00 47.66 90 ASP A CA 1
ATOM 702 C C . ASP A 1 90 ? 37.437 -7.613 45.828 1.00 47.66 90 ASP A C 1
ATOM 704 O O . ASP A 1 90 ? 37.722 -6.750 46.663 1.00 47.66 90 ASP A O 1
ATOM 708 N N . VAL A 1 91 ? 36.325 -8.346 45.894 1.00 58.00 91 VAL A N 1
ATOM 709 C CA . VAL A 1 91 ? 35.411 -8.3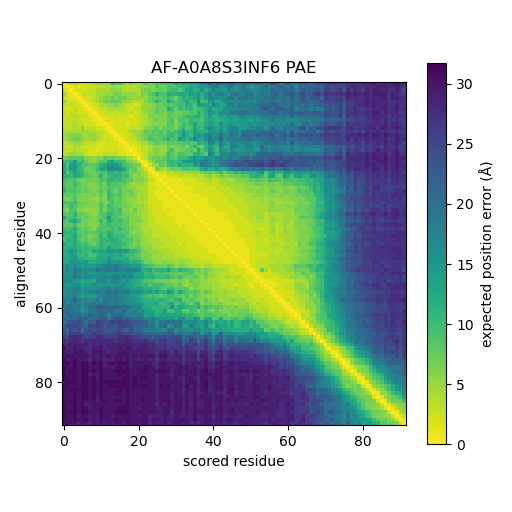59 47.041 1.00 58.00 91 VAL A CA 1
ATOM 710 C C . VAL A 1 91 ? 35.589 -9.701 47.745 1.00 58.00 91 VAL A C 1
ATOM 712 O O . VAL A 1 91 ? 35.334 -10.745 47.146 1.00 58.00 91 VAL A O 1
ATOM 715 N N . SER A 1 92 ? 36.073 -9.635 48.989 1.00 55.88 92 SER A N 1
ATOM 716 C CA . SER A 1 92 ? 36.173 -10.745 49.948 1.00 55.88 92 SER A CA 1
ATOM 717 C C . SER A 1 92 ? 34.827 -11.366 50.307 1.00 55.88 92 SER A C 1
ATOM 719 O O . SER A 1 92 ? 33.822 -10.621 50.335 1.00 55.88 92 SER A O 1
#

pLDDT: mean 78.45, std 17.4, range [44.16, 97.62]

Solvent-accessible surface area (backbone atoms only — not comparable to full-atom values): 5939 Å² total; per-residue (Å²): 86,52,93,71,70,76,38,68,54,52,75,41,78,89,80,72,42,77,46,69,62,71,75,58,64,65,64,54,50,54,52,50,54,52,52,47,54,53,49,52,50,54,51,50,54,52,46,40,73,77,39,50,68,58,48,54,56,51,51,55,55,48,54,55,52,54,63,66,66,64,77,80,71,89,80,72,85,79,77,82,76,83,82,79,83,83,79,86,79,87,81,131

Foldseek 3Di:
DVVVVPFAWDADPVVRDTGGDDPDPVVVVVVVVVVVVVVVVVVVVVCCVVCVVVVVVVVVVVVVVVVVPPPPPPPDPPDDPDPDDDDDDDDD

Sequence (92 aa):
MISEGRLSGFVDQIESVLHFQASEQLAQWDRRIESFCVQVNQVLDKIQAVHPEWCQKTMALVEEKISASTNDDDDIGVAETNTTAVKPMDVS

Radius of gyration: 28.89 Å; Cα contacts (8 Å, |Δi|>4): 28; chains: 1; bounding box: 69×28×72 Å

InterPro domains:
  IPR036388 Winged helix-like DNA-binding domain superfamily [G3DSA:1.10.10.10] (1-29)
  IPR041406 COP9 signalosome complex subunit 4, helix turn helix domain [PF18420] (24-59)